Protein AF-A0A9E7WB69-F1 (afdb_monomer)

Secondary structure (DSSP, 8-state):
----------------PEEPPPEETT-STT-EESSEEEE----TTSPP-TTSTTTT--EEEESSGGG-TT-EEEEEE-TTGGG-S-EEEEEEEEEESSEEEEEETTEEEEEGGGS--SSGGGS-EEHHHHHSS--EE-TT--EEEEEE-SSSS---EEEEEEEEESS---

pLDDT: mean 79.74, std 14.28, range [37.78, 96.38]

Nearest PDB structures (foldseek):
  7pjj-assembly1_A  TM=5.624E-01  e=1.930E-02  Streptomyces scabiei 87.22
  6h82-assembly1_b  TM=5.139E-01  e=1.409E-01  Haloarcula hispanica icosahedral virus 2
  5t7p-assembly1_A  TM=3.360E-01  e=1.333E-01  Pisum sativum
  2df7-assembly1_Q  TM=3.405E-01  e=7.380E-01  Infectious bursal disease virus
  2df7-assembly1_J  TM=3.746E-01  e=1.355E+00  Infectious bursal disease virus

Foldseek 3Di:
DDDDDDPPPPPPPPLDKDKDDKQKFPNDDPKDWDQKDFDPDPPVLFADCPPHLLPPKTKMFGPPQAQDAFDKIKIKDCQLQVQQFKWKWPWKWKAWPDWKWKDKPNDTPDTCVVDDDPSSRHDTDTVCVVVVDIDIRHNNIIIMIMWTHHPRHTIIMIMIIMIITSPDGD

Radius of gyration: 19.86 Å; Cα contacts (8 Å, |Δi|>4): 394; chains: 1; bounding box: 50×28×78 Å

Structure (mmCIF, N/CA/C/O backbone):
data_AF-A0A9E7WB69-F1
#
_entry.id   AF-A0A9E7WB69-F1
#
loop_
_atom_site.group_PDB
_atom_site.id
_atom_site.type_symbol
_atom_site.label_atom_id
_atom_site.label_alt_id
_atom_site.label_comp_id
_atom_site.label_asym_id
_atom_site.label_entity_id
_atom_site.label_seq_id
_atom_site.pdbx_PDB_ins_code
_atom_site.Cartn_x
_atom_site.Cartn_y
_atom_site.Cartn_z
_atom_site.occupancy
_atom_site.B_iso_or_equiv
_atom_site.auth_seq_id
_atom_site.auth_comp_id
_atom_site.auth_asym_id
_atom_site.auth_atom_id
_atom_site.pdbx_PDB_model_num
ATOM 1 N N . MET A 1 1 ? -35.827 -6.426 58.938 1.00 37.78 1 MET A N 1
ATOM 2 C CA . MET A 1 1 ? -34.957 -5.753 57.951 1.00 37.78 1 MET A CA 1
ATOM 3 C C . MET A 1 1 ? -35.176 -6.424 56.603 1.00 37.78 1 MET A C 1
ATOM 5 O O . MET A 1 1 ? -34.901 -7.609 56.492 1.00 37.78 1 MET A O 1
ATOM 9 N N . ARG A 1 2 ? -35.784 -5.727 55.632 1.00 41.09 2 ARG A N 1
ATOM 10 C CA . ARG A 1 2 ? -35.957 -6.211 54.251 1.00 41.09 2 ARG A CA 1
ATOM 11 C C . ARG A 1 2 ? -34.780 -5.684 53.433 1.00 41.09 2 ARG A C 1
ATOM 13 O O . ARG A 1 2 ? -34.596 -4.474 53.375 1.00 41.09 2 ARG A O 1
ATOM 20 N N . VAL A 1 3 ? -33.987 -6.583 52.861 1.00 43.28 3 VAL A N 1
ATOM 21 C CA . VAL A 1 3 ? -32.877 -6.231 51.970 1.00 43.28 3 VAL A CA 1
ATOM 22 C C . VAL A 1 3 ? -33.474 -5.961 50.592 1.00 43.28 3 VAL A C 1
ATOM 24 O O . VAL A 1 3 ? -34.114 -6.835 50.009 1.00 43.28 3 VAL A O 1
ATOM 27 N N . LEU A 1 4 ? -33.344 -4.724 50.119 1.00 42.66 4 LEU A N 1
ATOM 28 C CA . LEU A 1 4 ? -33.755 -4.311 48.784 1.00 42.66 4 LEU A CA 1
ATOM 29 C C . LEU A 1 4 ? -32.619 -4.693 47.823 1.00 42.66 4 LEU A C 1
ATOM 31 O O . LEU A 1 4 ? -31.546 -4.096 47.872 1.00 42.66 4 LEU A O 1
ATOM 35 N N . ASN A 1 5 ? -32.833 -5.714 46.992 1.00 45.69 5 ASN A N 1
ATOM 36 C CA . ASN A 1 5 ? -31.907 -6.053 45.914 1.00 45.69 5 ASN A CA 1
ATOM 37 C C . ASN A 1 5 ? -31.973 -4.955 44.847 1.00 45.69 5 ASN A C 1
ATOM 39 O O . ASN A 1 5 ? -32.962 -4.846 44.122 1.00 45.69 5 ASN A O 1
ATOM 43 N N . LEU A 1 6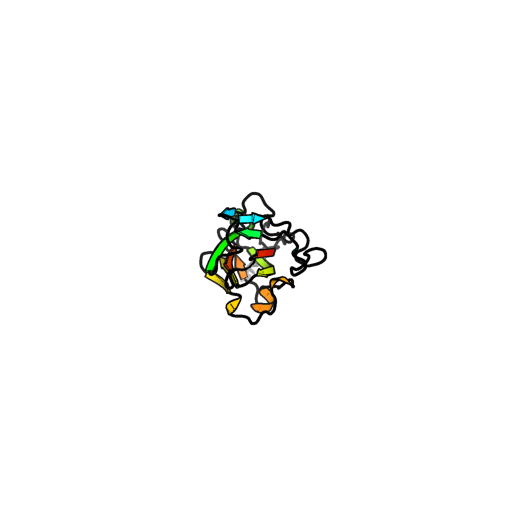 ? -30.918 -4.147 44.757 1.00 46.19 6 LEU A N 1
ATOM 44 C CA . LEU A 1 6 ? -30.669 -3.277 43.615 1.00 46.19 6 LEU A CA 1
ATOM 45 C C . LEU A 1 6 ? -30.235 -4.176 42.447 1.00 46.19 6 LEU A C 1
ATOM 47 O O . LEU A 1 6 ? -29.103 -4.655 42.416 1.00 46.19 6 LEU A O 1
ATOM 51 N N . MET A 1 7 ? -31.135 -4.448 41.502 1.00 50.66 7 MET A N 1
ATOM 52 C CA . MET A 1 7 ? -30.724 -4.986 40.207 1.00 50.66 7 MET A CA 1
ATOM 53 C C . MET A 1 7 ? -30.134 -3.838 39.390 1.00 50.66 7 MET A C 1
ATOM 55 O O . MET A 1 7 ? -30.862 -3.006 38.854 1.00 50.66 7 MET A O 1
ATOM 59 N N . LEU A 1 8 ? -28.804 -3.777 39.332 1.00 51.12 8 LEU A N 1
ATOM 60 C CA . LEU A 1 8 ? -28.093 -2.967 38.352 1.00 51.12 8 LEU A CA 1
ATOM 61 C C . LEU A 1 8 ? -28.279 -3.651 36.990 1.00 51.12 8 LEU A C 1
ATOM 63 O O . LEU A 1 8 ? -27.633 -4.653 36.689 1.00 51.12 8 LEU A O 1
ATOM 67 N N . GLY A 1 9 ? -29.220 -3.153 36.192 1.00 47.88 9 GLY A N 1
ATOM 68 C CA . GLY A 1 9 ? -29.346 -3.540 34.794 1.00 47.88 9 GLY A CA 1
ATOM 69 C C . GLY A 1 9 ? -28.160 -2.981 34.018 1.00 47.88 9 GLY A C 1
ATOM 70 O O . GLY A 1 9 ? -28.157 -1.806 33.663 1.00 47.88 9 GLY A O 1
ATOM 71 N N . ALA A 1 10 ? -27.147 -3.808 33.770 1.00 53.38 10 ALA A N 1
ATOM 72 C CA . ALA A 1 10 ? -26.150 -3.520 32.753 1.00 53.38 10 ALA A CA 1
ATOM 73 C C . ALA A 1 10 ? -26.839 -3.651 31.389 1.00 53.38 10 ALA A C 1
ATOM 75 O O . ALA A 1 10 ? -27.026 -4.753 30.876 1.00 53.38 10 ALA A O 1
ATOM 76 N N . ALA A 1 11 ? -27.280 -2.528 30.825 1.00 50.41 11 ALA A N 1
ATOM 77 C CA . ALA A 1 11 ? -27.653 -2.473 29.423 1.00 50.41 11 ALA A CA 1
ATOM 78 C C . ALA A 1 11 ? -26.371 -2.676 28.601 1.00 50.41 11 ALA A C 1
ATOM 80 O O . ALA A 1 11 ? -25.600 -1.738 28.408 1.00 50.41 11 ALA A O 1
ATOM 81 N N . LEU A 1 12 ? -26.110 -3.911 28.162 1.00 44.50 12 LEU A N 1
ATOM 82 C CA . LEU A 1 12 ? -25.166 -4.145 27.075 1.00 44.50 12 LEU A CA 1
ATOM 83 C C . L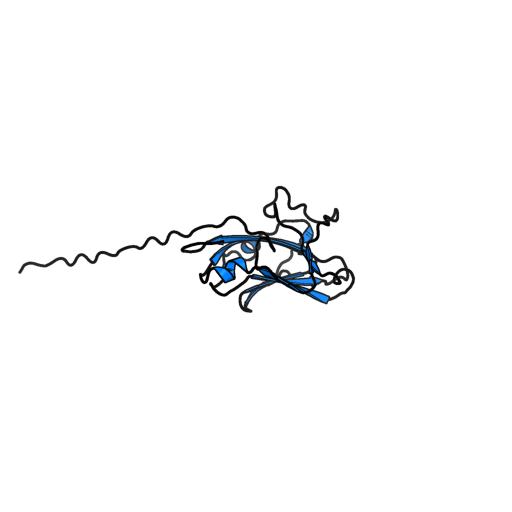EU A 1 12 ? -25.763 -3.493 25.823 1.00 44.50 12 LEU A C 1
ATOM 85 O O . LEU A 1 12 ? -26.669 -4.054 25.207 1.00 44.50 12 LEU A O 1
ATOM 89 N N . LEU A 1 13 ? -25.270 -2.311 25.445 1.00 48.91 13 LEU A N 1
ATOM 90 C CA . LEU A 1 13 ? -25.381 -1.876 24.059 1.00 48.91 13 LEU A CA 1
ATOM 91 C C . LEU A 1 13 ? -24.508 -2.824 23.236 1.00 48.91 13 LEU A C 1
ATOM 93 O O . LEU A 1 13 ? -23.284 -2.719 23.248 1.00 48.91 13 LEU A O 1
ATOM 97 N N . SER A 1 14 ? -25.133 -3.775 22.548 1.00 50.81 14 SER A N 1
ATOM 98 C CA . SER A 1 14 ? -24.475 -4.520 21.482 1.00 50.81 14 SER A CA 1
ATOM 99 C C . SER A 1 14 ? -24.198 -3.542 20.341 1.00 50.81 14 SER A C 1
ATOM 101 O O . SER A 1 14 ? -25.098 -3.230 19.562 1.00 50.81 14 SER A O 1
ATOM 103 N N . MET A 1 15 ? -22.980 -3.013 20.274 1.00 58.91 15 MET A N 1
ATOM 104 C CA . MET A 1 15 ? -22.525 -2.279 19.099 1.00 58.91 15 MET A CA 1
ATOM 105 C C . MET A 1 15 ? -22.325 -3.296 17.976 1.00 58.91 15 MET A C 1
ATOM 107 O O . MET A 1 15 ? -21.411 -4.115 18.026 1.00 58.91 15 MET A O 1
ATOM 111 N N . THR A 1 16 ? -23.246 -3.316 17.017 1.00 64.75 16 THR A N 1
ATOM 112 C CA . THR A 1 16 ? -23.127 -4.129 15.806 1.00 64.75 16 THR A CA 1
ATOM 113 C C . THR A 1 16 ? -22.298 -3.348 14.801 1.00 64.75 16 THR A C 1
ATOM 115 O O . THR A 1 16 ? -22.791 -2.363 14.261 1.00 64.75 16 THR A O 1
ATOM 118 N N . ALA A 1 17 ? -21.060 -3.771 14.560 1.00 68.88 17 ALA A N 1
ATOM 119 C CA . ALA A 1 17 ? -20.258 -3.194 13.491 1.00 68.88 17 ALA A CA 1
ATOM 120 C C . ALA A 1 17 ? -20.879 -3.525 12.120 1.00 68.88 17 ALA A C 1
ATOM 122 O O . ALA A 1 17 ? -21.281 -4.665 11.875 1.00 68.88 17 ALA A O 1
ATOM 123 N N . SER A 1 18 ? -20.971 -2.530 11.241 1.00 78.06 18 SER A N 1
ATOM 124 C CA . SER A 1 18 ? -21.303 -2.690 9.829 1.00 78.06 18 SER A CA 1
ATOM 125 C C . SER A 1 18 ? -20.026 -2.926 9.028 1.00 78.06 18 SER A C 1
ATOM 127 O O . SER A 1 18 ? -19.077 -2.153 9.157 1.00 78.06 18 SER A O 1
ATOM 129 N N . MET A 1 19 ? -20.027 -3.949 8.180 1.00 76.88 19 MET A N 1
ATOM 130 C CA . MET A 1 19 ? -18.996 -4.170 7.162 1.00 76.88 19 MET A CA 1
ATOM 131 C C . MET A 1 19 ? -19.446 -3.502 5.860 1.00 76.88 19 MET A C 1
ATOM 133 O O . MET A 1 19 ? -20.589 -3.720 5.449 1.00 76.88 19 MET A O 1
ATOM 137 N N . ALA A 1 20 ? -18.575 -2.727 5.218 1.00 75.12 20 ALA A N 1
ATOM 138 C CA . ALA A 1 20 ? -18.791 -2.308 3.833 1.00 75.12 20 ALA A CA 1
ATOM 139 C C . ALA A 1 20 ? -18.332 -3.387 2.847 1.00 75.12 20 ALA A C 1
ATOM 141 O O . ALA A 1 20 ? -17.638 -4.341 3.214 1.00 75.12 20 ALA A O 1
ATOM 142 N N . HIS A 1 21 ? -18.732 -3.225 1.585 1.00 77.19 21 HIS A N 1
ATOM 143 C CA . HIS A 1 21 ? -18.076 -3.931 0.491 1.00 77.19 21 HIS A CA 1
ATOM 144 C C . HIS A 1 21 ? -16.629 -3.449 0.348 1.00 77.19 21 HIS A C 1
ATOM 146 O O . HIS A 1 21 ? -16.247 -2.415 0.888 1.00 77.19 21 HIS A O 1
ATOM 152 N N . ALA A 1 22 ? -15.824 -4.230 -0.365 1.00 79.31 22 ALA A N 1
ATOM 153 C CA . ALA A 1 22 ? -14.468 -3.833 -0.692 1.00 79.31 22 ALA A CA 1
ATOM 154 C C . ALA A 1 22 ? -14.504 -2.545 -1.543 1.00 79.31 22 ALA A C 1
ATOM 156 O O . ALA A 1 22 ? -15.265 -2.467 -2.512 1.00 79.31 22 ALA A O 1
ATOM 157 N N . VAL A 1 23 ? -13.728 -1.548 -1.128 1.00 75.25 23 VAL A N 1
ATOM 158 C CA . VAL A 1 23 ? -13.609 -0.217 -1.721 1.00 75.25 23 VAL A CA 1
ATOM 159 C C . VAL A 1 23 ? -12.318 -0.195 -2.548 1.00 75.25 23 VAL A C 1
ATOM 161 O O . VAL A 1 23 ? -11.226 -0.207 -1.963 1.00 75.25 23 VAL A O 1
ATOM 164 N N . PRO A 1 24 ? -12.405 -0.234 -3.894 1.00 76.56 24 PRO A N 1
ATOM 165 C CA . PRO A 1 24 ? -11.235 -0.043 -4.735 1.00 76.56 24 PRO A CA 1
ATOM 166 C C . PRO A 1 24 ? -10.704 1.386 -4.610 1.00 76.56 24 PRO A C 1
ATOM 168 O O . PRO A 1 24 ? -11.454 2.299 -4.268 1.00 76.56 24 PRO A O 1
ATOM 171 N N . PHE A 1 25 ? -9.429 1.596 -4.929 1.00 76.94 25 PHE A N 1
ATOM 172 C CA . PHE A 1 25 ? -8.908 2.960 -5.018 1.00 76.94 25 PHE A CA 1
ATOM 173 C C . PHE A 1 25 ? -9.654 3.784 -6.062 1.00 76.94 25 PHE A C 1
ATOM 175 O O . PHE A 1 25 ? -10.000 3.268 -7.130 1.00 76.94 25 PHE A O 1
ATOM 182 N N . MET A 1 26 ? -9.862 5.066 -5.761 1.00 70.44 26 MET A N 1
ATOM 183 C CA . MET A 1 26 ? -10.577 6.014 -6.628 1.00 70.44 26 MET A CA 1
ATOM 184 C C . MET A 1 26 ? -12.020 5.585 -6.947 1.00 70.44 26 MET A C 1
ATOM 186 O O . MET A 1 26 ? -12.565 5.927 -8.003 1.00 70.44 26 MET A O 1
ATOM 190 N N . SER A 1 27 ? -12.636 4.784 -6.076 1.00 60.97 27 SER A N 1
ATOM 191 C CA . SER A 1 27 ? -13.966 4.218 -6.314 1.00 60.97 27 SER A CA 1
ATOM 192 C C . SER A 1 27 ? -15.117 5.161 -5.962 1.00 60.97 27 SER A C 1
ATOM 194 O O . SER A 1 27 ? -16.272 4.849 -6.283 1.00 60.97 27 SER A O 1
ATOM 196 N N . SER A 1 28 ? -14.828 6.331 -5.375 1.00 59.50 28 SER A N 1
ATOM 197 C CA . SER A 1 28 ? -15.835 7.273 -4.886 1.00 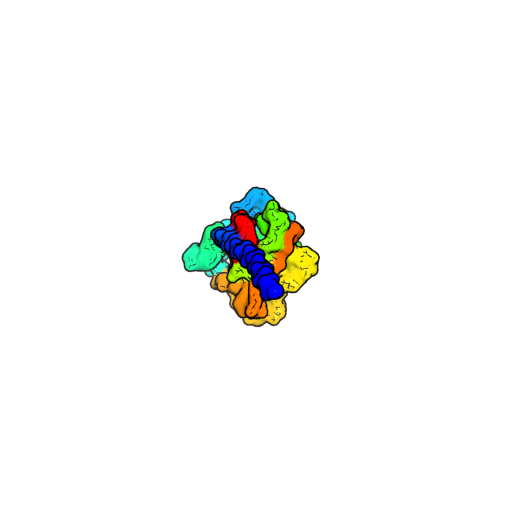59.50 28 SER A CA 1
ATOM 198 C C . SER A 1 28 ? -15.612 8.740 -5.308 1.00 59.50 28 SER A C 1
ATOM 200 O O . SER A 1 28 ? -14.656 9.119 -5.986 1.00 59.50 28 SER A O 1
ATOM 202 N N . LEU A 1 29 ? -16.582 9.595 -4.953 1.00 53.78 29 LEU A N 1
ATOM 203 C CA . LEU A 1 29 ? -16.517 11.050 -5.129 1.00 53.78 29 LEU A CA 1
ATOM 204 C C . LEU A 1 29 ? -15.754 11.666 -3.947 1.00 53.78 29 LEU A C 1
ATOM 206 O O . LEU A 1 29 ? -16.379 12.150 -3.005 1.00 53.78 29 LEU A O 1
ATOM 210 N N . GLY A 1 30 ? -14.427 11.673 -4.002 1.00 62.22 30 GLY A N 1
ATOM 211 C CA . GLY A 1 30 ? -13.608 12.306 -2.963 1.00 62.22 30 GLY A CA 1
ATOM 212 C C . GLY A 1 30 ? -12.144 11.896 -2.979 1.00 62.22 30 GLY A C 1
ATOM 213 O O . GLY A 1 30 ? -11.315 12.637 -2.467 1.00 62.22 30 GLY A O 1
ATOM 214 N N . ASP A 1 31 ? -11.813 10.766 -3.599 1.00 72.94 31 ASP A N 1
ATOM 215 C CA . ASP A 1 31 ? -10.424 10.333 -3.710 1.00 72.94 31 ASP A CA 1
ATOM 216 C C . ASP A 1 31 ? -9.635 11.318 -4.577 1.00 72.94 31 ASP A C 1
ATOM 218 O O . ASP A 1 31 ? -10.075 11.736 -5.656 1.00 72.94 31 ASP A O 1
ATOM 222 N N . GLU A 1 32 ? -8.465 11.724 -4.089 1.00 76.06 32 GLU A N 1
ATOM 223 C CA . GLU A 1 32 ? -7.611 12.655 -4.810 1.00 76.06 32 GLU A CA 1
ATOM 224 C C . GLU A 1 32 ? -6.235 12.050 -5.053 1.00 76.06 32 GLU A C 1
ATOM 226 O O . GLU A 1 32 ? -5.668 11.274 -4.277 1.00 76.06 32 GLU A O 1
ATOM 231 N N . CYS A 1 33 ? -5.673 12.489 -6.166 1.00 76.75 33 CYS A N 1
ATOM 232 C CA . CYS A 1 33 ? -4.328 12.174 -6.552 1.00 76.75 33 CYS A CA 1
ATOM 233 C C . CYS A 1 33 ? -3.778 13.339 -7.373 1.00 76.75 33 CYS A C 1
ATOM 235 O O . CYS A 1 33 ? -4.434 13.855 -8.282 1.00 76.75 33 CYS A O 1
ATOM 237 N N . VAL A 1 34 ? -2.585 13.808 -7.017 1.00 71.69 34 VAL A N 1
ATOM 238 C CA . VAL A 1 34 ? -1.973 14.980 -7.652 1.00 71.69 34 VAL A CA 1
ATOM 239 C C . VAL A 1 34 ? -0.962 14.504 -8.675 1.00 71.69 34 VAL A C 1
ATOM 241 O O . VAL A 1 34 ? 0.027 13.878 -8.312 1.00 71.69 34 VAL A O 1
ATOM 244 N N . GLY A 1 35 ? -1.201 14.848 -9.941 1.00 70.25 35 GLY A N 1
ATOM 245 C CA . GLY A 1 35 ? -0.296 14.495 -11.032 1.00 70.25 35 GLY A CA 1
ATOM 246 C C . GLY A 1 35 ? -0.402 13.041 -11.485 1.00 70.25 35 GLY A C 1
ATOM 247 O O . GLY A 1 35 ? 0.522 12.558 -12.109 1.00 70.25 35 GLY A O 1
ATOM 248 N N . CYS A 1 36 ? -1.508 12.345 -11.226 1.00 78.44 36 CYS A N 1
ATOM 249 C CA . CYS A 1 36 ? -1.661 10.960 -11.664 1.00 78.44 36 CYS A CA 1
ATOM 250 C C . CYS A 1 36 ? -2.883 10.738 -12.558 1.00 78.44 36 CYS A C 1
ATOM 252 O O . CYS A 1 36 ? -3.793 11.569 -12.628 1.00 78.44 36 CYS A O 1
ATOM 254 N N . GLU A 1 37 ? -2.893 9.587 -13.220 1.00 80.19 37 GLU A N 1
ATOM 255 C CA . GLU A 1 37 ? -3.975 9.083 -14.052 1.00 80.19 37 GLU A CA 1
ATOM 256 C C . GLU A 1 37 ? -4.340 7.645 -13.683 1.00 80.19 37 GLU A C 1
ATOM 258 O O . GLU A 1 37 ? -3.522 6.866 -13.183 1.00 80.19 37 GLU A O 1
ATOM 263 N N . LEU A 1 38 ? -5.596 7.293 -13.966 1.00 78.25 38 LEU A N 1
ATOM 264 C CA . LEU A 1 38 ? -6.008 5.898 -14.017 1.00 78.25 38 LEU A CA 1
ATOM 265 C C . LEU A 1 38 ? -5.412 5.264 -15.270 1.00 78.25 38 LEU A C 1
ATOM 267 O O . LEU A 1 38 ? -5.485 5.824 -16.365 1.00 78.25 38 LEU A O 1
ATOM 271 N N . SER A 1 39 ? -4.848 4.083 -15.092 1.00 73.19 39 SER A N 1
ATOM 272 C CA . SER A 1 39 ? -4.226 3.307 -16.142 1.00 73.19 39 SER A CA 1
ATOM 273 C C . SER A 1 39 ? -5.082 2.096 -16.460 1.00 73.19 39 SER A C 1
ATOM 275 O O . SER A 1 39 ? -5.247 1.191 -15.642 1.00 73.19 39 SER A O 1
ATOM 277 N N . ASP A 1 40 ? -5.564 2.050 -17.699 1.00 60.94 40 ASP A N 1
ATOM 278 C CA . ASP A 1 40 ? -6.112 0.830 -18.293 1.00 60.94 40 ASP A CA 1
ATOM 279 C C . ASP A 1 40 ? -4.983 -0.124 -18.745 1.00 60.94 40 ASP A C 1
ATOM 281 O O . ASP A 1 40 ? -5.250 -1.162 -19.357 1.00 60.94 40 ASP A O 1
ATOM 285 N N . GLN A 1 41 ? -3.706 0.230 -18.519 1.00 58.72 41 GLN A N 1
ATOM 286 C CA . GLN A 1 41 ? -2.578 -0.561 -18.998 1.00 58.72 41 GLN A CA 1
ATOM 287 C C . GLN A 1 41 ? -2.330 -1.775 -18.108 1.00 58.72 41 GLN A C 1
ATOM 289 O O . GLN A 1 41 ? -1.584 -1.749 -17.135 1.00 58.72 41 GLN A O 1
ATOM 294 N N . THR A 1 42 ? -2.883 -2.898 -18.542 1.00 54.25 42 THR A N 1
ATOM 295 C CA . THR A 1 42 ? -2.340 -4.220 -18.258 1.00 54.25 42 THR A CA 1
ATOM 296 C C . THR A 1 42 ? -1.112 -4.415 -19.146 1.00 54.25 42 THR A C 1
ATOM 298 O O . THR A 1 42 ? -1.200 -4.988 -20.235 1.00 54.25 42 THR A O 1
ATOM 301 N N . VAL A 1 43 ? 0.052 -3.897 -18.750 1.00 58.88 43 VAL A N 1
ATOM 302 C CA . VAL A 1 43 ? 1.296 -4.445 -19.314 1.00 58.88 43 VAL A CA 1
ATOM 303 C C . VAL A 1 43 ? 1.245 -5.949 -19.013 1.00 58.88 43 VAL A C 1
ATOM 305 O O . VAL A 1 43 ? 0.893 -6.301 -17.892 1.00 58.88 43 VAL A O 1
ATOM 308 N N . ASP A 1 44 ? 1.548 -6.846 -19.961 1.00 64.94 44 ASP A N 1
ATOM 309 C CA . ASP A 1 44 ? 1.426 -8.317 -19.777 1.00 64.94 44 ASP A CA 1
ATOM 310 C C . ASP A 1 44 ? 2.213 -8.866 -18.557 1.00 64.94 44 ASP A C 1
ATOM 312 O O . ASP A 1 44 ? 2.140 -10.046 -18.215 1.00 64.94 44 ASP A O 1
ATOM 316 N N . THR A 1 45 ? 3.018 -8.015 -17.922 1.00 75.44 45 THR A N 1
ATOM 317 C CA . THR A 1 45 ? 3.775 -8.265 -16.702 1.00 75.44 45 THR A CA 1
ATOM 318 C C . THR A 1 45 ? 3.021 -7.949 -15.413 1.00 75.44 45 THR A C 1
ATOM 320 O O . THR A 1 45 ? 3.477 -8.403 -14.373 1.00 75.44 45 THR A O 1
ATOM 323 N N . TYR A 1 46 ? 1.934 -7.176 -15.433 1.00 86.69 46 TYR A N 1
ATOM 324 C CA . TYR A 1 46 ? 1.170 -6.778 -14.244 1.00 86.69 46 TYR A CA 1
ATOM 325 C C . TYR A 1 46 ? 0.027 -7.752 -13.957 1.00 86.69 46 TYR A C 1
ATOM 327 O O . TYR A 1 46 ? -0.465 -8.444 -14.849 1.00 86.69 46 TYR A O 1
ATOM 335 N N . ILE A 1 47 ? -0.397 -7.816 -12.693 1.00 88.75 47 ILE A N 1
ATOM 336 C CA . ILE A 1 47 ? -1.563 -8.602 -12.294 1.00 88.75 47 ILE A CA 1
ATOM 337 C C . ILE A 1 47 ? -2.816 -8.113 -13.027 1.00 88.75 47 ILE A C 1
ATOM 339 O O . ILE A 1 47 ? -3.119 -6.918 -13.040 1.00 88.75 47 ILE A O 1
ATOM 343 N N . ASP A 1 48 ? -3.561 -9.061 -13.596 1.00 88.75 48 ASP A N 1
ATOM 344 C CA . ASP A 1 48 ? -4.948 -8.848 -13.998 1.00 88.75 48 ASP A CA 1
ATOM 345 C C . ASP A 1 48 ? -5.820 -8.851 -12.729 1.00 88.75 48 ASP A C 1
ATOM 347 O O . ASP A 1 48 ? -5.856 -9.871 -12.029 1.00 88.75 48 ASP A O 1
ATOM 351 N N . PRO A 1 49 ? -6.496 -7.740 -12.385 1.00 88.25 49 PRO A N 1
ATOM 352 C CA . PRO A 1 49 ? -7.335 -7.690 -11.194 1.00 88.25 49 PRO A CA 1
ATOM 353 C C . PRO A 1 49 ? -8.535 -8.645 -11.274 1.00 88.25 49 PRO A C 1
ATOM 355 O O . PRO A 1 49 ? -9.036 -9.067 -10.227 1.00 88.25 49 PRO A O 1
ATOM 358 N N . ALA A 1 50 ? -8.987 -9.021 -12.475 1.00 88.56 50 ALA A N 1
ATOM 359 C CA . ALA A 1 50 ? -10.186 -9.827 -12.660 1.00 88.56 50 ALA A CA 1
ATOM 360 C C . ALA A 1 50 ? -10.081 -11.195 -11.965 1.00 88.56 50 ALA A C 1
ATOM 362 O O . ALA A 1 50 ? -9.141 -11.967 -12.162 1.00 88.56 50 ALA A O 1
ATOM 363 N N . GLY A 1 51 ? -11.083 -11.529 -11.146 1.00 87.81 51 GLY A N 1
ATOM 364 C CA . GLY A 1 51 ? -11.108 -12.790 -10.394 1.00 87.81 51 GLY A CA 1
ATOM 365 C C . GLY A 1 51 ? -10.127 -12.861 -9.215 1.00 87.81 51 GLY A C 1
ATOM 366 O O . GLY A 1 51 ? -9.948 -13.936 -8.638 1.00 87.81 51 GLY A O 1
ATOM 367 N N . THR A 1 52 ? -9.516 -11.738 -8.834 1.00 91.56 52 THR A N 1
ATOM 368 C CA . THR A 1 52 ? -8.659 -11.600 -7.647 1.00 91.56 52 THR A CA 1
ATOM 369 C C . THR A 1 52 ? -9.357 -10.739 -6.580 1.00 91.56 52 THR A C 1
ATOM 371 O O . THR A 1 52 ? -10.406 -10.157 -6.849 1.00 91.56 52 THR A O 1
ATOM 374 N N . PRO A 1 53 ? -8.803 -10.592 -5.362 1.00 92.06 53 PRO A N 1
ATOM 375 C CA . PRO A 1 53 ? -9.309 -9.616 -4.389 1.00 92.06 53 PRO A CA 1
ATOM 376 C C . PRO A 1 53 ? -9.241 -8.144 -4.844 1.00 92.06 53 PRO A C 1
ATOM 378 O O . PRO A 1 53 ? -9.810 -7.277 -4.186 1.00 92.06 53 PRO A O 1
ATOM 381 N N . LEU A 1 54 ? -8.552 -7.857 -5.953 1.00 90.81 54 LEU A N 1
ATOM 382 C CA . LEU A 1 54 ? -8.476 -6.537 -6.582 1.00 90.81 54 LEU A CA 1
ATOM 383 C C . LEU A 1 54 ? -9.533 -6.349 -7.688 1.00 90.81 54 LEU A C 1
ATOM 385 O O . LEU A 1 54 ? -9.493 -5.341 -8.384 1.00 90.81 54 LEU A O 1
ATOM 389 N N . ASP A 1 55 ? -10.457 -7.298 -7.880 1.00 88.19 55 ASP A N 1
ATOM 390 C CA . ASP A 1 55 ? -11.467 -7.228 -8.943 1.00 88.19 55 ASP A CA 1
ATOM 391 C C . ASP A 1 55 ? -12.291 -5.930 -8.860 1.00 88.19 55 ASP A C 1
ATOM 393 O O . ASP A 1 55 ? -12.751 -5.527 -7.788 1.00 88.19 55 ASP A O 1
ATOM 397 N N . GLY A 1 56 ? -12.447 -5.262 -10.003 1.00 82.38 56 GLY A N 1
ATOM 398 C CA . 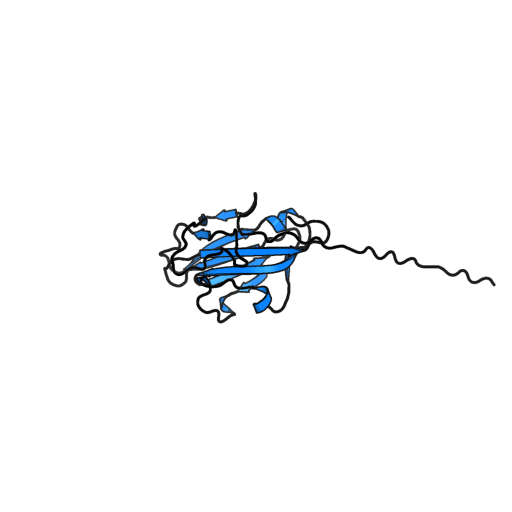GLY A 1 56 ? -13.069 -3.941 -10.114 1.00 82.38 56 GLY A CA 1
ATOM 399 C C . GLY A 1 56 ? -12.171 -2.742 -9.776 1.00 82.38 56 GLY A C 1
ATOM 400 O O . GLY A 1 56 ? -12.611 -1.614 -9.990 1.00 82.38 56 GLY A O 1
ATOM 401 N N . ALA A 1 57 ? -10.940 -2.945 -9.293 1.00 85.81 57 ALA A N 1
ATOM 402 C CA . ALA A 1 57 ? -9.964 -1.871 -9.103 1.00 85.81 57 ALA A CA 1
ATOM 403 C C . ALA A 1 57 ? -9.184 -1.575 -10.401 1.00 85.81 57 ALA A C 1
ATOM 405 O O . ALA A 1 57 ? -9.049 -2.438 -11.271 1.00 85.81 57 ALA A O 1
ATOM 406 N N . ALA A 1 58 ? -8.648 -0.358 -10.515 1.00 85.00 58 ALA A N 1
ATOM 407 C CA . ALA A 1 58 ? -7.812 0.078 -11.634 1.00 85.00 58 ALA A CA 1
ATOM 408 C C . ALA A 1 58 ? -6.401 0.439 -11.153 1.00 85.00 58 ALA A C 1
ATOM 410 O O . ALA A 1 58 ? -6.216 0.883 -10.019 1.00 85.00 58 ALA A O 1
ATOM 411 N N . TRP A 1 59 ? -5.405 0.242 -12.017 1.00 86.56 59 TRP A N 1
ATOM 412 C CA . TRP A 1 59 ? -4.050 0.714 -11.749 1.00 86.56 59 TRP A CA 1
ATOM 413 C C . TRP A 1 59 ? -4.013 2.240 -11.788 1.00 86.56 59 TRP A C 1
ATOM 415 O O . TRP A 1 59 ? -4.680 2.870 -12.604 1.00 86.56 59 TRP A O 1
ATOM 425 N N . ILE A 1 60 ? -3.215 2.833 -10.907 1.00 85.56 60 ILE A N 1
ATOM 426 C CA . ILE A 1 60 ? -3.035 4.278 -10.792 1.00 85.56 60 ILE A CA 1
ATOM 427 C C . ILE A 1 60 ? -1.547 4.587 -10.885 1.00 85.56 60 ILE A C 1
ATOM 429 O O . ILE A 1 60 ? -0.735 3.981 -10.179 1.00 85.56 60 ILE A O 1
ATOM 433 N N . GLN A 1 61 ? -1.196 5.549 -11.734 1.00 81.44 61 GLN A N 1
ATOM 434 C CA . GLN A 1 61 ? 0.185 5.908 -12.054 1.00 81.44 61 GLN A CA 1
ATOM 435 C C . GLN A 1 61 ? 0.351 7.422 -12.183 1.00 81.44 61 GLN A C 1
ATOM 437 O O . GLN A 1 61 ? -0.565 8.111 -12.623 1.00 81.44 61 GLN A O 1
ATOM 442 N N . ASP A 1 62 ? 1.526 7.944 -11.848 1.00 78.38 62 ASP A N 1
ATOM 443 C CA . ASP A 1 62 ? 1.900 9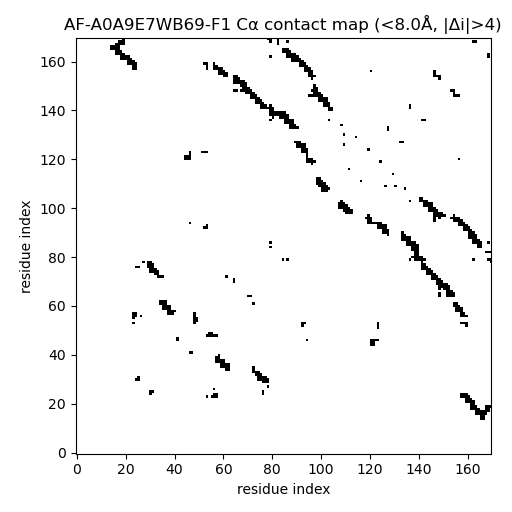.335 -12.142 1.00 78.38 62 ASP A CA 1
ATOM 444 C C . ASP A 1 62 ? 2.196 9.531 -13.644 1.00 78.38 62 ASP A C 1
ATOM 446 O O . ASP A 1 62 ? 2.749 8.644 -14.299 1.00 78.38 62 ASP A O 1
ATOM 450 N N . PHE A 1 63 ? 1.799 10.684 -14.196 1.00 71.19 63 PHE A N 1
ATOM 451 C CA . PHE A 1 63 ? 1.932 11.015 -15.622 1.00 71.19 63 PHE A CA 1
ATOM 452 C C . PHE A 1 63 ? 3.390 10.994 -16.110 1.00 71.19 63 PHE A C 1
ATOM 454 O O . PHE A 1 63 ? 3.644 10.643 -17.263 1.00 71.19 63 PHE A O 1
ATOM 461 N N . ASP A 1 64 ? 4.344 11.367 -15.253 1.00 67.31 64 ASP A N 1
ATOM 462 C CA . ASP A 1 64 ? 5.753 11.555 -15.633 1.00 67.31 64 ASP A CA 1
ATOM 463 C C . ASP A 1 64 ? 6.715 10.573 -14.939 1.00 67.31 64 ASP A C 1
ATOM 465 O O . ASP A 1 64 ? 7.917 10.566 -15.226 1.00 67.31 64 ASP A O 1
ATOM 469 N N . SER A 1 65 ? 6.216 9.712 -14.048 1.00 65.75 65 SER A N 1
ATOM 470 C CA . SER A 1 65 ? 7.070 8.858 -13.217 1.00 65.75 65 SER A CA 1
ATOM 471 C C . SER A 1 65 ? 7.751 7.732 -13.987 1.00 65.75 65 SER A C 1
ATOM 473 O O . SER A 1 65 ? 8.789 7.265 -13.546 1.00 65.75 65 SER A O 1
ATOM 475 N N . TRP A 1 66 ? 7.250 7.334 -15.158 1.00 69.44 66 TRP A N 1
ATOM 476 C CA . TRP A 1 66 ? 7.696 6.159 -15.926 1.00 69.44 66 TRP A CA 1
ATOM 477 C C . TRP A 1 66 ? 9.174 6.145 -16.342 1.00 69.44 66 TRP A C 1
ATOM 479 O O . TRP A 1 66 ? 9.699 5.109 -16.748 1.00 69.44 66 TRP A O 1
ATOM 489 N N . TRP A 1 67 ? 9.838 7.300 -16.301 1.00 68.25 67 TRP A N 1
ATOM 490 C CA . TRP A 1 67 ? 11.193 7.473 -16.825 1.00 68.2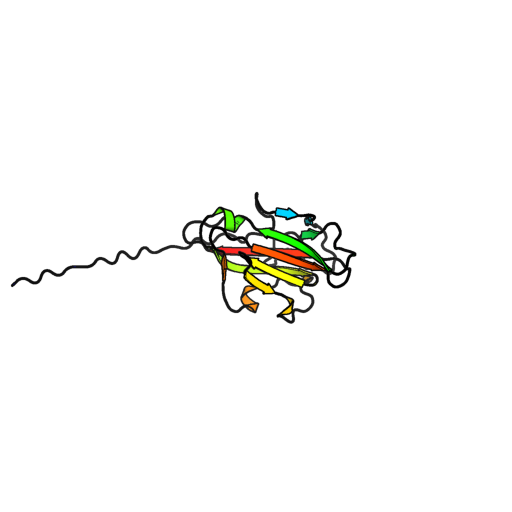5 67 TRP A CA 1
ATOM 491 C C . TRP A 1 67 ? 12.067 8.342 -15.928 1.00 68.25 67 TRP A C 1
ATOM 493 O O . TRP A 1 67 ? 13.037 8.925 -16.423 1.00 68.25 67 TRP A O 1
ATOM 503 N N . VAL A 1 68 ? 11.709 8.456 -14.646 1.00 69.00 68 VAL A N 1
ATOM 504 C CA . VAL A 1 68 ? 12.441 9.262 -13.669 1.00 69.00 68 VAL A CA 1
ATOM 505 C C . VAL A 1 68 ? 12.650 8.464 -12.385 1.00 69.00 68 VAL A C 1
ATOM 507 O O . VAL A 1 68 ? 11.708 8.167 -11.657 1.00 69.00 68 VAL A O 1
ATOM 510 N N . ASP A 1 69 ? 13.912 8.159 -12.097 1.00 78.12 69 ASP A N 1
ATOM 511 C CA . ASP A 1 69 ? 14.335 7.571 -10.827 1.00 78.12 69 ASP A CA 1
ATOM 512 C C . ASP A 1 69 ? 14.048 8.512 -9.638 1.00 78.12 69 ASP A C 1
ATOM 514 O O . ASP A 1 69 ? 14.284 9.723 -9.707 1.00 78.12 69 ASP A O 1
ATOM 518 N N . ASN A 1 70 ? 13.578 7.939 -8.530 1.00 78.69 70 ASN A N 1
ATOM 519 C CA . ASN A 1 70 ? 13.124 8.596 -7.302 1.00 78.69 70 ASN A CA 1
ATOM 520 C C . ASN A 1 70 ? 11.941 9.563 -7.481 1.00 78.69 70 ASN A C 1
ATOM 522 O O . ASN A 1 70 ? 11.748 10.465 -6.657 1.00 78.69 70 ASN A O 1
ATOM 526 N N . ALA A 1 71 ? 11.146 9.404 -8.541 1.00 80.25 71 ALA A N 1
ATOM 527 C CA . ALA A 1 71 ? 9.863 10.089 -8.649 1.00 80.25 71 ALA A CA 1
ATOM 528 C C . ALA A 1 71 ? 8.876 9.506 -7.626 1.00 80.25 71 ALA A C 1
ATOM 530 O O . ALA A 1 71 ? 8.672 8.294 -7.576 1.00 80.25 71 ALA A O 1
ATOM 531 N N . GLU A 1 72 ? 8.268 10.371 -6.814 1.00 82.75 72 GLU A N 1
ATOM 532 C CA . GLU A 1 72 ? 7.284 9.993 -5.799 1.00 82.75 72 GLU A CA 1
ATOM 533 C C . GLU A 1 72 ? 5.931 10.612 -6.139 1.00 82.75 72 GLU A C 1
ATOM 535 O O . GLU A 1 72 ? 5.833 11.821 -6.369 1.00 82.75 72 GLU A O 1
ATOM 540 N N . TYR A 1 73 ? 4.880 9.801 -6.071 1.00 84.06 73 TYR A N 1
ATOM 541 C CA . TYR A 1 73 ? 3.506 10.275 -6.156 1.00 84.06 73 TYR A CA 1
ATOM 542 C C . TYR A 1 73 ? 2.648 9.702 -5.033 1.00 84.06 73 TYR A C 1
ATOM 544 O O . TYR A 1 73 ? 3.030 8.774 -4.312 1.00 84.06 73 TYR A O 1
ATOM 552 N N . ARG A 1 74 ? 1.493 10.340 -4.823 1.00 85.69 74 ARG A N 1
ATOM 553 C CA . ARG A 1 74 ? 0.636 10.077 -3.668 1.00 85.69 74 ARG A CA 1
ATOM 554 C C . ARG A 1 74 ? -0.819 10.002 -4.080 1.00 85.69 74 ARG A C 1
ATOM 556 O O . ARG A 1 74 ? -1.324 10.921 -4.721 1.00 85.69 74 ARG A O 1
ATOM 563 N N . ILE A 1 75 ? -1.470 8.947 -3.616 1.00 87.06 75 ILE A N 1
ATOM 564 C CA . ILE A 1 75 ? -2.912 8.728 -3.717 1.00 87.06 75 ILE A CA 1
ATOM 565 C C . ILE A 1 75 ? -3.463 8.694 -2.300 1.00 87.06 75 ILE A C 1
ATOM 567 O O . ILE A 1 75 ? -2.789 8.209 -1.382 1.00 87.06 75 ILE A O 1
ATOM 571 N N . TRP A 1 76 ? -4.667 9.206 -2.089 1.00 85.81 76 TRP A N 1
ATOM 572 C CA . TRP A 1 76 ? -5.341 9.008 -0.818 1.00 85.81 76 TRP A CA 1
ATOM 573 C C . TRP A 1 76 ? -6.834 8.759 -0.970 1.00 85.81 76 TRP A C 1
ATOM 575 O O . TRP A 1 76 ? -7.505 9.397 -1.773 1.00 85.81 76 TRP A O 1
ATOM 585 N N . GLU A 1 77 ? -7.315 7.853 -0.123 1.00 81.12 77 GLU A N 1
ATOM 586 C CA . GLU A 1 77 ? -8.691 7.359 -0.100 1.00 81.12 77 GLU A CA 1
ATOM 587 C C . GLU A 1 77 ? -9.497 8.127 0.945 1.00 81.12 77 GLU A C 1
ATOM 589 O O . GLU A 1 77 ? -9.202 8.052 2.147 1.00 81.12 77 GLU A O 1
ATOM 594 N N . GLU A 1 78 ? -10.497 8.888 0.503 1.00 77.50 78 GLU A N 1
ATOM 595 C CA . GLU A 1 78 ? -11.266 9.781 1.377 1.00 77.50 78 GLU A CA 1
ATOM 596 C C . GLU A 1 78 ? -12.537 9.149 1.943 1.00 77.50 78 GLU A C 1
ATOM 598 O O . GLU A 1 78 ? -13.086 9.677 2.913 1.00 77.50 78 GLU A O 1
ATOM 603 N N . ASP A 1 79 ? -12.954 7.985 1.443 1.00 75.06 79 ASP A N 1
ATOM 604 C CA . ASP A 1 79 ? -14.139 7.265 1.925 1.00 75.06 79 ASP A CA 1
ATOM 605 C C . ASP A 1 79 ? -14.147 7.100 3.455 1.00 75.06 79 ASP A C 1
ATOM 607 O O . ASP A 1 79 ? -15.139 7.371 4.136 1.00 75.06 79 ASP A O 1
ATOM 611 N N . LEU A 1 80 ? -12.998 6.756 4.040 1.00 75.19 80 LEU A N 1
ATOM 612 C CA . LEU A 1 80 ? -12.865 6.591 5.491 1.00 75.19 80 LEU A CA 1
ATOM 613 C C . LEU A 1 80 ? -12.972 7.919 6.256 1.00 75.19 80 LEU A C 1
ATOM 615 O O . LEU A 1 80 ? -13.557 7.960 7.341 1.00 75.19 80 LEU A O 1
ATOM 619 N N . ASN A 1 81 ? -12.468 9.003 5.666 1.00 74.25 81 ASN A N 1
ATOM 620 C CA . ASN A 1 81 ? -12.466 10.348 6.242 1.00 74.25 81 ASN A CA 1
ATOM 621 C C . ASN A 1 81 ? -13.881 10.952 6.301 1.00 74.25 81 ASN A C 1
ATOM 623 O O . ASN A 1 81 ? -14.210 11.717 7.206 1.00 74.25 81 ASN A O 1
ATOM 627 N N . MET A 1 82 ? -14.758 10.594 5.358 1.00 63.12 82 MET A N 1
ATOM 628 C CA . MET A 1 82 ? -16.109 11.161 5.276 1.00 63.12 82 MET A CA 1
ATOM 629 C C . MET A 1 82 ? -17.052 10.682 6.390 1.00 63.12 82 MET A C 1
ATOM 631 O O . MET A 1 82 ? -18.076 11.319 6.652 1.00 63.12 82 MET A O 1
ATOM 635 N N . THR A 1 83 ? -16.731 9.574 7.063 1.00 69.06 83 THR A N 1
ATOM 636 C CA . THR A 1 83 ? -17.625 8.953 8.054 1.00 69.06 83 THR A CA 1
ATOM 637 C C . THR A 1 83 ? -17.563 9.595 9.442 1.00 69.06 83 THR A C 1
ATOM 639 O O . THR A 1 83 ? -18.459 9.365 10.263 1.00 69.06 83 THR A O 1
ATOM 642 N N . GLY A 1 84 ? -16.515 10.370 9.752 1.00 76.00 84 GLY A N 1
ATOM 643 C CA . GLY A 1 84 ? -16.306 10.928 11.093 1.00 76.00 84 GLY A CA 1
ATOM 644 C C . GLY A 1 84 ? -16.101 9.867 12.183 1.00 76.00 84 GLY A C 1
ATOM 645 O O . GLY A 1 84 ? -16.117 10.205 13.368 1.00 76.00 84 GLY A O 1
ATOM 646 N N . THR A 1 85 ? -15.965 8.588 11.813 1.00 83.56 85 THR A N 1
ATOM 647 C CA . THR A 1 85 ? -15.995 7.441 12.726 1.00 83.56 85 THR A CA 1
ATOM 648 C C . THR A 1 85 ? -14.806 6.524 12.478 1.00 83.56 85 THR A C 1
ATOM 650 O O . THR A 1 85 ? -14.459 6.257 11.335 1.00 83.56 85 THR A O 1
ATOM 653 N N . ASP A 1 86 ? -14.205 6.004 13.548 1.00 88.06 86 ASP A N 1
ATOM 654 C CA . ASP A 1 86 ? -13.111 5.042 13.430 1.00 88.06 86 ASP A CA 1
ATOM 655 C C . ASP A 1 86 ? -13.535 3.810 12.615 1.00 88.06 86 ASP A C 1
ATOM 657 O O . ASP A 1 86 ? -14.570 3.185 12.880 1.00 88.06 86 ASP A O 1
ATOM 661 N N . ALA A 1 87 ? -12.692 3.446 11.654 1.00 87.69 87 ALA A N 1
ATOM 662 C CA . ALA A 1 87 ? -12.854 2.285 10.800 1.00 87.69 87 ALA A CA 1
ATOM 663 C C . ALA A 1 87 ? -1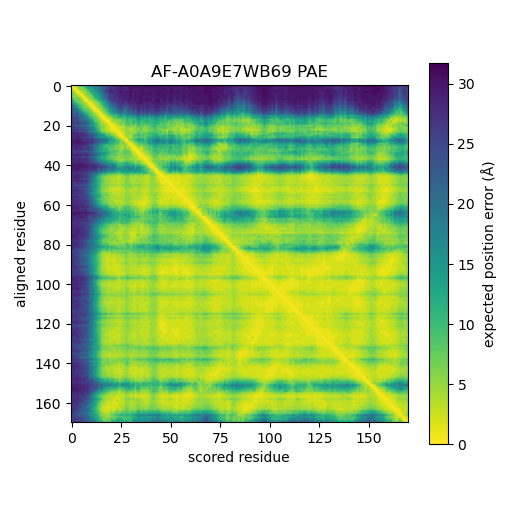1.746 1.271 11.087 1.00 87.69 87 ALA A C 1
ATOM 665 O O . ALA A 1 87 ? -10.555 1.584 11.041 1.00 87.69 87 ALA A O 1
ATOM 666 N N . ILE A 1 88 ? -12.139 0.032 11.367 1.00 90.19 88 ILE A N 1
ATOM 667 C CA . ILE A 1 88 ? -11.216 -1.098 11.449 1.00 90.19 88 ILE A CA 1
ATOM 668 C C . ILE A 1 88 ? -11.038 -1.632 10.036 1.00 90.19 88 ILE A C 1
ATOM 670 O O . ILE A 1 88 ? -12.013 -2.040 9.402 1.00 90.19 88 ILE A O 1
ATOM 674 N N . ILE A 1 89 ? -9.802 -1.660 9.550 1.00 91.00 89 ILE A N 1
ATOM 675 C CA . ILE A 1 89 ? -9.502 -2.284 8.265 1.00 91.00 89 ILE A CA 1
ATOM 676 C C . ILE A 1 89 ? -9.390 -3.786 8.488 1.00 91.00 89 ILE A C 1
ATOM 678 O O . ILE A 1 89 ? -8.602 -4.248 9.312 1.00 91.00 89 ILE A O 1
ATOM 682 N N . THR A 1 90 ? -10.235 -4.538 7.786 1.00 89.62 90 THR A N 1
ATOM 683 C CA . THR A 1 90 ? -10.345 -6.001 7.922 1.00 89.62 90 THR A CA 1
ATOM 684 C C . THR A 1 90 ? -9.648 -6.754 6.794 1.00 89.62 90 THR A C 1
ATOM 686 O O . THR A 1 90 ? -9.274 -7.911 6.970 1.00 89.62 90 THR A O 1
ATOM 689 N N . SER A 1 91 ? -9.405 -6.079 5.672 1.00 91.50 91 SER A N 1
ATOM 690 C CA . SER A 1 91 ? -8.495 -6.504 4.611 1.00 91.50 91 SER A CA 1
ATOM 691 C C . SER A 1 91 ? -7.976 -5.284 3.861 1.00 91.50 91 SER A C 1
ATOM 693 O O . SER A 1 91 ? -8.697 -4.293 3.718 1.00 91.50 91 SER A O 1
ATOM 695 N N . LEU A 1 92 ? -6.749 -5.372 3.355 1.00 94.06 92 LEU A N 1
ATOM 696 C CA . LEU A 1 92 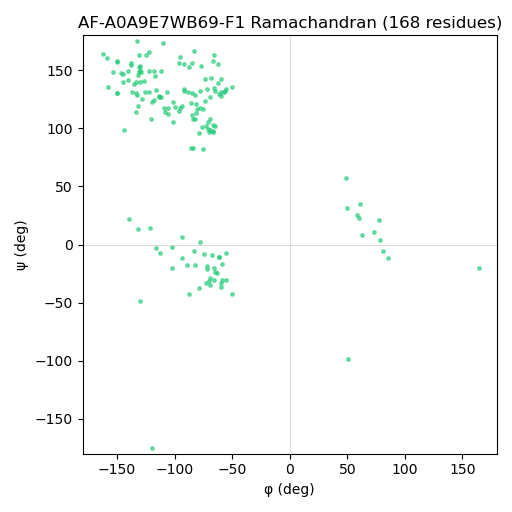? -6.149 -4.366 2.484 1.00 94.06 92 LEU A CA 1
ATOM 697 C C . LEU A 1 92 ? -5.290 -5.089 1.456 1.00 94.06 92 LEU A C 1
ATOM 699 O O . LEU A 1 92 ? -4.164 -5.485 1.753 1.00 94.06 92 LEU A O 1
ATOM 703 N N . TYR A 1 93 ? -5.855 -5.286 0.271 1.00 95.69 93 TYR A N 1
ATOM 704 C CA . TYR A 1 93 ? -5.162 -5.880 -0.857 1.00 95.69 93 TYR A CA 1
ATOM 705 C C . TYR A 1 93 ? -4.529 -4.785 -1.699 1.00 95.69 93 TYR A C 1
ATOM 707 O O . TYR A 1 93 ? -5.179 -3.792 -2.017 1.00 95.69 93 TYR A O 1
ATOM 715 N N . VAL A 1 94 ? -3.271 -4.981 -2.072 1.00 95.06 94 VAL A N 1
ATOM 716 C CA . VAL A 1 94 ? -2.529 -4.084 -2.955 1.00 95.06 94 VAL A CA 1
ATOM 717 C C . VAL A 1 94 ? -1.722 -4.882 -3.968 1.00 95.06 94 VAL A C 1
ATOM 719 O O . VAL A 1 94 ? -1.323 -6.017 -3.717 1.00 95.06 94 VAL A O 1
ATOM 722 N N . SER A 1 95 ? -1.454 -4.259 -5.102 1.00 93.75 95 SER A N 1
ATOM 723 C CA . SER A 1 95 ? -0.360 -4.609 -6.001 1.00 93.75 95 SER A CA 1
ATOM 724 C C . SER A 1 95 ? 0.301 -3.299 -6.401 1.00 93.75 95 SER A C 1
ATOM 726 O O . SER A 1 95 ? -0.380 -2.294 -6.593 1.00 93.75 95 SER A O 1
ATOM 728 N N . TYR A 1 96 ? 1.623 -3.275 -6.450 1.00 91.75 96 TYR A N 1
ATOM 729 C CA . TYR A 1 96 ? 2.386 -2.053 -6.680 1.00 91.75 96 TYR A CA 1
ATOM 730 C C . TYR A 1 96 ? 3.691 -2.368 -7.396 1.00 91.75 96 TYR A C 1
ATOM 732 O O . TYR A 1 96 ? 4.174 -3.501 -7.333 1.00 91.75 96 TYR A O 1
ATOM 740 N N . ASP A 1 97 ? 4.245 -1.366 -8.063 1.00 87.75 97 ASP A N 1
ATOM 741 C CA . ASP A 1 97 ? 5.604 -1.408 -8.593 1.00 87.75 97 ASP A CA 1
ATOM 742 C C . ASP A 1 97 ? 6.589 -0.734 -7.625 1.00 87.75 97 ASP A C 1
ATOM 744 O O . ASP A 1 97 ? 6.191 0.103 -6.814 1.00 87.75 97 ASP A O 1
ATOM 748 N N . ASP A 1 98 ? 7.866 -1.103 -7.720 1.00 86.62 98 ASP A N 1
ATOM 749 C CA . ASP A 1 98 ? 8.970 -0.595 -6.901 1.00 86.62 98 ASP A CA 1
ATOM 750 C C . ASP A 1 98 ? 8.701 -0.641 -5.383 1.00 86.62 98 ASP A C 1
ATOM 752 O O . ASP A 1 98 ? 8.868 -1.676 -4.727 1.00 86.62 98 ASP A O 1
ATOM 756 N N . THR A 1 99 ? 8.301 0.497 -4.808 1.00 90.75 99 THR A N 1
ATOM 757 C CA . THR A 1 99 ? 8.147 0.694 -3.370 1.00 90.75 99 THR A CA 1
ATOM 758 C C . THR A 1 99 ? 6.824 1.369 -3.043 1.00 90.75 99 THR A C 1
ATOM 760 O O . THR A 1 99 ? 6.382 2.300 -3.716 1.00 90.75 99 THR A O 1
ATOM 763 N N . LEU A 1 100 ? 6.199 0.902 -1.963 1.00 93.75 100 LEU A N 1
ATOM 764 C CA . LEU A 1 100 ? 4.934 1.402 -1.454 1.00 93.75 100 LEU A CA 1
ATOM 765 C C . LEU A 1 100 ? 5.020 1.630 0.052 1.00 93.75 100 LEU A C 1
ATOM 767 O O . LEU A 1 100 ? 5.323 0.725 0.829 1.00 93.75 100 LEU A O 1
ATOM 771 N N . MET A 1 101 ? 4.622 2.822 0.477 1.00 94.94 101 MET A N 1
ATOM 772 C CA . MET A 1 101 ? 4.427 3.157 1.878 1.00 94.94 101 MET A CA 1
ATOM 773 C C . MET A 1 101 ? 2.992 3.627 2.116 1.00 94.94 101 MET A C 1
ATOM 775 O O . MET A 1 101 ? 2.476 4.497 1.418 1.00 94.94 101 MET A O 1
ATOM 779 N N . ILE A 1 102 ? 2.344 3.066 3.134 1.00 94.06 102 ILE A N 1
ATOM 780 C CA . ILE A 1 102 ? 0.955 3.360 3.491 1.00 94.06 102 ILE A CA 1
ATOM 781 C C . ILE A 1 102 ? 0.946 4.087 4.824 1.00 94.06 102 ILE A C 1
ATOM 783 O O . ILE A 1 102 ? 1.519 3.618 5.811 1.00 94.06 102 ILE A O 1
ATOM 787 N N . LYS A 1 103 ? 0.282 5.239 4.855 1.00 93.50 103 LYS A N 1
ATOM 788 C CA . LYS A 1 103 ? 0.205 6.104 6.031 1.00 93.50 103 LYS A CA 1
ATOM 789 C C . LYS A 1 103 ? -1.220 6.497 6.362 1.00 93.50 103 LYS A C 1
ATOM 791 O O . LYS A 1 103 ? -2.025 6.756 5.470 1.00 93.50 103 LYS A O 1
ATOM 796 N N . SER A 1 104 ? -1.484 6.686 7.647 1.00 91.44 104 SER A N 1
ATOM 797 C CA . SER A 1 104 ? -2.684 7.370 8.127 1.00 91.44 104 SER A CA 1
ATOM 798 C C . SER A 1 104 ? -2.304 8.376 9.200 1.00 91.44 104 SER A C 1
ATOM 800 O O . SER A 1 104 ? -1.533 8.071 10.103 1.00 91.44 104 SER A O 1
ATOM 802 N N . LYS A 1 105 ? -2.790 9.616 9.070 1.00 89.62 105 LYS A N 1
ATOM 803 C CA . LYS A 1 105 ? -2.466 10.735 9.979 1.00 89.62 105 LYS A CA 1
ATOM 804 C C . LYS A 1 105 ? -0.966 10.949 10.255 1.00 89.62 105 LYS A C 1
ATOM 806 O O . LYS A 1 105 ? -0.583 11.426 11.317 1.00 89.62 105 LYS A O 1
ATOM 811 N N . GLY A 1 106 ? -0.118 10.633 9.281 1.00 87.94 106 GLY A N 1
ATOM 812 C CA . GLY A 1 106 ? 1.336 10.754 9.404 1.00 87.94 106 GLY A CA 1
ATOM 813 C C . GLY A 1 106 ? 2.027 9.547 10.042 1.00 87.94 106 GLY A C 1
ATOM 814 O O . GLY A 1 106 ? 3.244 9.449 9.917 1.00 87.94 106 GLY A O 1
ATOM 815 N N . GLU A 1 107 ? 1.279 8.612 10.632 1.00 92.31 107 GLU A N 1
ATOM 816 C CA . GLU A 1 107 ? 1.804 7.329 11.100 1.00 92.31 107 GLU A CA 1
ATOM 817 C C . GLU A 1 107 ? 1.993 6.382 9.913 1.00 92.31 107 GLU A C 1
ATOM 819 O O . GLU A 1 107 ? 1.095 6.228 9.077 1.00 92.31 107 GLU A O 1
ATOM 824 N N . THR A 1 108 ? 3.164 5.749 9.835 1.00 95.19 108 THR A N 1
ATOM 825 C CA . THR A 1 108 ? 3.433 4.692 8.854 1.00 95.19 108 THR A CA 1
ATOM 826 C C . THR A 1 108 ? 2.792 3.397 9.326 1.00 95.19 108 THR A C 1
ATOM 828 O O . THR A 1 108 ? 3.155 2.867 10.370 1.00 95.19 108 THR A O 1
ATOM 831 N N . ILE A 1 109 ? 1.844 2.895 8.538 1.00 94.94 109 ILE A N 1
ATOM 832 C CA . ILE A 1 109 ? 1.167 1.615 8.768 1.00 94.94 109 ILE A CA 1
ATOM 833 C C . ILE A 1 109 ? 1.962 0.485 8.117 1.00 94.94 109 ILE A C 1
ATOM 835 O O . ILE A 1 109 ? 2.129 -0.577 8.701 1.00 94.94 109 ILE A O 1
ATOM 839 N N . PHE A 1 110 ? 2.444 0.719 6.898 1.00 96.06 110 PHE A N 1
ATOM 840 C CA . PHE A 1 110 ? 3.173 -0.264 6.109 1.00 96.06 110 PHE A CA 1
ATOM 841 C C . PHE A 1 110 ? 4.260 0.431 5.296 1.00 96.06 110 PHE A C 1
ATOM 843 O O . PHE A 1 110 ? 4.027 1.507 4.745 1.00 96.06 110 PHE A O 1
ATOM 850 N N . ASN A 1 111 ? 5.425 -0.199 5.205 1.00 96.00 111 ASN A N 1
ATOM 851 C CA . ASN A 1 111 ? 6.479 0.150 4.267 1.00 96.00 111 ASN A CA 1
ATOM 852 C C . ASN A 1 111 ? 6.948 -1.139 3.588 1.00 96.00 111 ASN A C 1
ATOM 854 O O . ASN A 1 111 ? 7.415 -2.054 4.263 1.00 96.00 111 ASN A O 1
ATOM 858 N N . SER A 1 112 ? 6.819 -1.220 2.266 1.00 95.25 112 SER A N 1
ATOM 859 C CA . SER A 1 112 ? 7.183 -2.412 1.504 1.00 95.25 112 SER A CA 1
ATOM 860 C C . SER A 1 112 ? 8.645 -2.803 1.666 1.00 95.25 112 SER A C 1
ATOM 862 O O . SER A 1 112 ? 8.957 -3.985 1.596 1.00 95.25 112 SER A O 1
ATOM 864 N N . GLU A 1 113 ? 9.535 -1.834 1.893 1.00 93.50 113 GLU A N 1
ATOM 865 C CA . GLU A 1 113 ? 10.971 -2.084 2.055 1.00 93.50 113 GLU A CA 1
ATOM 866 C C . GLU A 1 113 ? 11.304 -2.895 3.317 1.00 93.50 113 GLU A C 1
ATOM 868 O O . GLU A 1 113 ? 12.349 -3.544 3.377 1.00 93.50 113 GLU A O 1
ATOM 873 N N . ASP A 1 114 ? 10.402 -2.925 4.303 1.00 95.88 114 ASP A N 1
ATOM 874 C CA . ASP A 1 114 ? 10.557 -3.750 5.506 1.00 95.88 114 ASP A CA 1
ATOM 875 C C . ASP A 1 114 ? 10.291 -5.245 5.226 1.00 95.88 114 ASP A C 1
ATOM 877 O O . ASP A 1 114 ? 10.543 -6.103 6.079 1.00 95.88 114 ASP A O 1
ATOM 881 N N . TYR A 1 115 ? 9.809 -5.582 4.023 1.00 94.62 115 TYR A N 1
ATOM 882 C CA . TYR A 1 115 ? 9.391 -6.923 3.628 1.00 94.62 115 TYR A CA 1
ATOM 883 C C . TYR A 1 115 ? 10.085 -7.383 2.341 1.00 94.62 115 TYR A C 1
ATOM 885 O O . TYR A 1 115 ? 10.243 -6.651 1.371 1.00 94.62 115 TYR A O 1
ATOM 893 N N . SER A 1 116 ? 10.470 -8.659 2.286 1.00 91.94 116 SER A N 1
ATOM 894 C CA . SER A 1 116 ? 11.016 -9.263 1.062 1.00 91.94 116 SER A CA 1
ATOM 895 C C . SER A 1 116 ? 9.891 -9.769 0.158 1.00 91.94 116 SER A C 1
ATOM 897 O O . SER A 1 116 ? 9.550 -10.952 0.187 1.00 91.94 116 SER A O 1
ATOM 899 N N . ILE A 1 117 ? 9.309 -8.870 -0.636 1.00 92.75 117 ILE A N 1
ATOM 900 C CA . ILE A 1 117 ? 8.212 -9.176 -1.561 1.00 92.75 117 ILE A CA 1
ATOM 901 C C . ILE A 1 117 ? 8.761 -9.199 -2.988 1.00 92.75 117 ILE A C 1
ATOM 903 O O . ILE A 1 117 ? 9.181 -8.180 -3.525 1.00 92.75 117 ILE A O 1
ATOM 907 N N . ALA A 1 118 ? 8.783 -10.377 -3.609 1.00 91.25 118 ALA A N 1
ATOM 908 C CA . ALA A 1 118 ? 9.275 -10.527 -4.975 1.00 91.25 118 ALA A CA 1
ATOM 909 C C . ALA A 1 118 ? 8.171 -10.211 -5.991 1.00 91.25 118 ALA A C 1
ATOM 911 O O . ALA A 1 118 ? 7.089 -10.787 -5.905 1.00 91.25 118 ALA A O 1
ATOM 912 N N . ALA A 1 119 ? 8.469 -9.357 -6.972 1.00 89.94 119 ALA A N 1
ATOM 913 C CA . ALA A 1 119 ? 7.551 -8.986 -8.052 1.00 89.94 119 ALA A CA 1
ATOM 914 C C . ALA A 1 119 ? 6.144 -8.579 -7.554 1.00 89.94 119 ALA A C 1
ATOM 916 O O . ALA A 1 119 ? 5.153 -9.220 -7.928 1.00 89.94 119 ALA A O 1
ATOM 917 N N . PRO A 1 120 ? 6.038 -7.561 -6.674 1.00 92.56 120 PRO A N 1
ATOM 918 C CA . PRO A 1 120 ? 4.768 -7.157 -6.068 1.00 92.56 120 PRO A CA 1
ATOM 919 C C . PRO A 1 120 ? 3.683 -6.822 -7.097 1.00 92.56 120 PRO A C 1
ATOM 921 O O . PRO A 1 120 ? 2.520 -7.128 -6.863 1.00 92.56 120 PRO A O 1
ATOM 924 N N . TRP A 1 121 ? 4.065 -6.321 -8.273 1.00 90.75 121 TRP A N 1
ATOM 925 C CA . TRP A 1 121 ? 3.156 -5.972 -9.365 1.00 90.75 121 TRP A CA 1
ATOM 926 C C . TRP A 1 121 ? 2.444 -7.173 -10.020 1.00 90.75 121 TRP A C 1
ATOM 928 O O . TRP A 1 121 ? 1.562 -6.984 -10.855 1.00 90.75 121 TRP A O 1
ATOM 938 N N . THR A 1 122 ? 2.829 -8.413 -9.688 1.00 91.06 122 THR A N 1
ATOM 939 C CA . THR A 1 122 ? 2.284 -9.655 -10.281 1.00 91.06 122 THR A CA 1
ATOM 940 C C . THR A 1 122 ? 1.276 -10.382 -9.392 1.00 91.06 122 THR A C 1
ATOM 942 O O . THR A 1 122 ? 0.749 -11.425 -9.783 1.00 91.06 122 THR A O 1
ATOM 945 N N . GLN A 1 123 ? 1.017 -9.879 -8.184 1.00 92.94 123 GLN A N 1
ATOM 946 C CA . GLN A 1 123 ? 0.257 -10.598 -7.165 1.00 92.94 123 GLN A CA 1
ATOM 947 C C . GLN A 1 123 ? -0.578 -9.655 -6.298 1.00 92.94 123 GLN A C 1
ATOM 949 O O . GLN A 1 123 ? -0.170 -8.541 -5.998 1.00 92.94 123 GLN A O 1
ATOM 954 N N . ALA A 1 124 ? -1.737 -10.131 -5.841 1.00 94.38 124 ALA A N 1
ATOM 955 C CA . ALA A 1 124 ? -2.533 -9.421 -4.849 1.00 94.38 124 ALA A CA 1
ATOM 956 C C . ALA A 1 124 ? -1.969 -9.706 -3.450 1.00 94.38 124 ALA A C 1
ATOM 958 O O . ALA A 1 124 ? -2.039 -10.835 -2.958 1.00 94.38 124 ALA A O 1
ATOM 959 N N . ILE A 1 125 ? -1.420 -8.681 -2.807 1.00 96.38 125 ILE A N 1
ATOM 960 C CA . ILE A 1 125 ? -0.776 -8.763 -1.496 1.00 96.38 125 ILE A CA 1
ATOM 961 C C . ILE A 1 125 ? -1.741 -8.239 -0.445 1.00 96.38 125 ILE A C 1
ATOM 963 O O . ILE A 1 125 ? -2.150 -7.085 -0.509 1.00 96.38 125 ILE A O 1
ATOM 967 N N . ASN A 1 126 ? -2.072 -9.056 0.552 1.00 96.00 126 ASN A N 1
ATOM 968 C CA . ASN A 1 126 ? -2.803 -8.575 1.718 1.00 96.00 126 ASN A CA 1
ATOM 969 C C . ASN A 1 126 ? -1.823 -7.985 2.739 1.00 96.00 126 ASN A C 1
ATOM 971 O O . ASN A 1 126 ? -1.055 -8.715 3.366 1.00 96.00 126 ASN A O 1
ATOM 975 N N . VAL A 1 127 ? -1.869 -6.671 2.941 1.00 96.00 127 VAL A N 1
ATOM 976 C CA . VAL A 1 127 ? -0.989 -5.959 3.880 1.00 96.00 127 VAL A CA 1
ATOM 977 C C . VAL A 1 127 ? -1.160 -6.482 5.308 1.00 96.00 127 VAL A C 1
ATOM 979 O O . VAL A 1 127 ? -0.180 -6.628 6.033 1.00 96.00 127 VAL A O 1
ATOM 982 N N . LEU A 1 128 ? -2.383 -6.837 5.711 1.00 95.19 128 LEU A N 1
ATOM 983 C CA . LEU A 1 128 ? -2.648 -7.329 7.067 1.00 95.19 128 LEU A CA 1
ATOM 984 C C . LEU A 1 128 ? -1.963 -8.672 7.347 1.00 95.19 128 LEU A C 1
ATOM 986 O O . LEU A 1 128 ? -1.569 -8.916 8.485 1.00 95.19 128 LEU A O 1
ATOM 990 N N . ASP A 1 129 ? -1.771 -9.516 6.330 1.00 94.94 129 ASP A N 1
ATOM 991 C CA . ASP A 1 129 ? -1.065 -10.793 6.498 1.00 94.94 129 ASP A CA 1
ATOM 992 C C . ASP A 1 129 ? 0.434 -10.573 6.764 1.00 94.94 129 ASP A C 1
ATOM 994 O O . ASP A 1 129 ? 1.063 -11.368 7.462 1.00 94.94 129 ASP A O 1
ATOM 998 N N . LEU A 1 130 ? 0.999 -9.473 6.252 1.00 94.81 130 LEU A N 1
ATOM 999 C CA . LEU A 1 130 ? 2.384 -9.066 6.502 1.00 94.81 130 LEU A CA 1
ATOM 1000 C C . LEU A 1 130 ? 2.554 -8.398 7.873 1.00 94.81 130 LEU A C 1
ATOM 1002 O O . LEU A 1 130 ? 3.564 -8.617 8.543 1.00 94.81 130 LEU A O 1
ATOM 1006 N N . LEU A 1 131 ? 1.570 -7.599 8.297 1.00 94.19 131 LEU A N 1
ATOM 1007 C CA . LEU A 1 131 ? 1.557 -6.952 9.614 1.00 94.19 131 LEU A CA 1
ATOM 1008 C C . LEU A 1 131 ? 1.267 -7.945 10.749 1.00 94.19 131 LEU A C 1
ATOM 1010 O O . LEU A 1 131 ? 1.780 -7.796 11.855 1.00 94.19 131 LEU A O 1
ATOM 1014 N N . GLY A 1 132 ? 0.444 -8.963 10.486 1.00 92.25 132 GLY A N 1
ATOM 1015 C CA . GLY A 1 132 ? -0.040 -9.913 11.489 1.00 92.25 132 GLY A CA 1
ATOM 1016 C C . GLY A 1 132 ? -1.181 -9.377 12.362 1.00 92.25 132 GLY A C 1
ATOM 1017 O O . GLY A 1 132 ? -1.624 -10.075 13.275 1.00 92.25 132 GLY A O 1
ATOM 1018 N N . GLU A 1 133 ? -1.675 -8.166 12.091 1.00 89.56 133 GLU A N 1
ATOM 1019 C CA . GLU A 1 133 ? -2.768 -7.533 12.827 1.00 89.56 133 GLU A CA 1
ATOM 1020 C C . GLU A 1 133 ? -3.605 -6.584 11.956 1.00 89.56 133 GLU A C 1
ATOM 1022 O O . GLU A 1 133 ? -3.159 -6.078 10.927 1.00 89.56 133 GLU A O 1
ATOM 1027 N N . SER A 1 134 ? -4.847 -6.346 12.386 1.00 88.81 134 SER A N 1
ATOM 1028 C CA . SER A 1 134 ? -5.699 -5.279 11.851 1.00 88.81 134 SER A CA 1
ATOM 1029 C C . SER A 1 134 ? -5.273 -3.923 12.404 1.00 88.81 134 SER A C 1
ATOM 1031 O O . SER A 1 134 ? -4.839 -3.840 13.553 1.00 88.81 134 SER A O 1
ATOM 1033 N N . PHE A 1 135 ? -5.539 -2.849 11.666 1.00 90.12 135 PHE A N 1
ATOM 1034 C CA . PHE A 1 135 ? -5.298 -1.484 12.128 1.00 90.12 135 PHE A CA 1
ATOM 1035 C C . PHE A 1 135 ? -6.565 -0.623 12.043 1.00 90.12 135 PHE A C 1
ATOM 1037 O O . PHE A 1 135 ? -7.543 -0.970 11.374 1.00 90.12 135 PHE A O 1
ATOM 1044 N N . ILE A 1 136 ? -6.543 0.508 12.749 1.00 89.94 136 ILE A N 1
ATOM 1045 C CA . ILE A 1 136 ? -7.642 1.475 12.789 1.00 89.94 136 ILE A CA 1
ATOM 1046 C C . ILE A 1 136 ? -7.259 2.705 11.971 1.00 89.94 136 ILE A C 1
ATOM 1048 O O . ILE A 1 136 ? -6.197 3.292 12.175 1.00 89.94 136 ILE A O 1
ATOM 1052 N N . VAL A 1 137 ? -8.160 3.130 11.091 1.00 89.12 137 VAL A N 1
ATOM 1053 C CA . VAL A 1 137 ? -8.163 4.478 10.523 1.00 89.12 137 VAL A CA 1
ATOM 1054 C C . VAL A 1 137 ? -9.118 5.312 11.367 1.00 89.12 137 VAL A C 1
ATOM 1056 O O . VAL A 1 137 ? -10.298 4.989 11.468 1.00 89.12 137 VAL A O 1
ATOM 1059 N N . ALA A 1 138 ? -8.601 6.350 12.024 1.00 87.94 138 ALA A N 1
ATOM 1060 C CA . ALA A 1 138 ? -9.428 7.244 12.834 1.00 87.94 138 ALA A CA 1
ATOM 1061 C C . ALA A 1 138 ? -10.477 7.968 11.971 1.00 87.94 138 ALA A C 1
ATOM 1063 O O . ALA A 1 138 ? -10.240 8.172 10.784 1.00 87.94 138 ALA A O 1
ATOM 1064 N N . GLY A 1 139 ? -11.592 8.399 12.564 1.00 81.25 139 GLY A N 1
ATOM 1065 C CA . GLY A 1 139 ? -12.749 8.947 11.832 1.00 81.25 139 GLY A CA 1
ATOM 1066 C C . GLY A 1 139 ? -12.560 10.214 10.986 1.00 81.25 139 GLY A C 1
ATOM 1067 O O . GLY A 1 139 ? -13.438 10.569 10.214 1.00 81.25 139 GLY A O 1
ATOM 1068 N N . ASP A 1 140 ? -11.429 10.888 11.116 1.00 83.75 140 ASP A N 1
ATOM 1069 C CA . ASP A 1 140 ? -10.949 12.039 10.331 1.00 83.75 140 ASP A CA 1
ATOM 1070 C C . ASP A 1 140 ? -9.595 11.728 9.656 1.00 83.75 140 ASP A C 1
ATOM 1072 O O . ASP A 1 140 ? -8.817 12.608 9.284 1.00 83.75 140 ASP A O 1
ATOM 1076 N N . GLY A 1 141 ? -9.238 10.447 9.625 1.00 84.50 141 GLY A N 1
ATOM 1077 C CA . GLY A 1 141 ? -8.067 9.905 8.969 1.00 84.50 141 GLY A CA 1
ATOM 1078 C C . GLY A 1 141 ? -8.407 9.398 7.575 1.00 84.50 141 GLY A C 1
ATOM 1079 O O . GLY A 1 141 ? -9.550 9.108 7.242 1.00 84.50 141 GLY A O 1
ATOM 1080 N N . ARG A 1 142 ? -7.364 9.253 6.768 1.00 86.88 142 ARG A N 1
ATOM 1081 C CA . ARG A 1 142 ? -7.424 8.673 5.430 1.00 86.88 142 ARG A CA 1
ATOM 1082 C C . ARG A 1 142 ? -6.241 7.750 5.226 1.00 86.88 142 ARG A C 1
ATOM 1084 O O . ARG A 1 142 ? -5.206 7.931 5.879 1.00 86.88 142 ARG A O 1
ATOM 1091 N N . LEU A 1 143 ? -6.376 6.802 4.312 1.00 89.56 143 LEU A N 1
ATOM 1092 C CA . LEU A 1 143 ? -5.237 6.026 3.845 1.00 89.56 143 LEU A CA 1
ATOM 1093 C C . LEU A 1 143 ? -4.508 6.833 2.778 1.00 89.56 143 LEU A C 1
ATOM 1095 O O . LEU A 1 143 ? -5.130 7.339 1.855 1.00 89.56 143 LEU A O 1
ATOM 1099 N N . ASN A 1 144 ? -3.199 6.990 2.935 1.00 89.94 144 ASN A N 1
ATOM 1100 C CA . ASN A 1 144 ? -2.339 7.655 1.965 1.00 89.94 144 ASN A CA 1
ATOM 1101 C C . ASN A 1 144 ? -1.332 6.625 1.466 1.00 89.94 144 ASN A C 1
ATOM 1103 O O . ASN A 1 144 ? -0.593 6.062 2.275 1.00 89.94 144 ASN A O 1
ATOM 1107 N N . PHE A 1 145 ? -1.281 6.428 0.159 1.00 91.50 145 PHE A N 1
ATOM 1108 C CA . PHE A 1 145 ? -0.385 5.513 -0.529 1.00 91.50 145 PHE A CA 1
ATOM 1109 C C . PHE A 1 145 ? 0.693 6.341 -1.212 1.00 91.50 145 PHE A C 1
ATOM 1111 O O . PHE A 1 145 ? 0.398 7.205 -2.034 1.00 91.50 145 PHE A O 1
ATOM 1118 N N . TRP A 1 146 ? 1.933 6.125 -0.798 1.00 90.62 146 TRP A N 1
ATOM 1119 C CA . TRP A 1 146 ? 3.119 6.804 -1.296 1.00 90.62 146 TRP A CA 1
ATOM 1120 C C . TRP A 1 146 ? 3.894 5.797 -2.119 1.00 90.62 146 TRP A C 1
ATOM 1122 O O . TRP A 1 146 ? 4.361 4.800 -1.567 1.00 90.62 146 TRP A O 1
ATOM 1132 N N . VAL A 1 147 ? 3.989 6.048 -3.415 1.00 88.62 147 VAL A N 1
ATOM 1133 C CA . VAL A 1 147 ? 4.677 5.165 -4.349 1.00 88.62 147 VAL A CA 1
ATOM 1134 C C . VAL A 1 147 ? 5.900 5.897 -4.862 1.00 88.62 147 VAL A C 1
ATOM 1136 O O . VAL A 1 147 ? 5.786 7.038 -5.320 1.00 88.62 147 VAL A O 1
ATOM 1139 N N . THR A 1 148 ? 7.055 5.247 -4.772 1.00 87.12 148 THR A N 1
ATOM 1140 C CA . THR A 1 148 ? 8.319 5.799 -5.258 1.00 87.12 148 THR A CA 1
ATOM 1141 C C . THR A 1 148 ? 8.883 4.885 -6.329 1.00 87.12 148 THR A C 1
ATOM 1143 O O . THR A 1 148 ? 9.134 3.709 -6.065 1.00 87.12 148 THR A O 1
ATOM 1146 N N . ASN A 1 149 ? 9.115 5.446 -7.514 1.00 82.31 149 ASN A N 1
ATOM 1147 C CA . ASN A 1 149 ? 9.843 4.772 -8.578 1.00 82.31 149 ASN A CA 1
ATOM 1148 C C . ASN A 1 149 ? 11.328 4.726 -8.227 1.00 82.31 149 ASN A C 1
ATOM 1150 O O . ASN A 1 149 ? 11.919 5.781 -8.002 1.00 82.31 149 ASN A O 1
ATOM 1154 N N . SER A 1 150 ? 11.929 3.541 -8.191 1.00 77.31 150 SER A N 1
ATOM 1155 C CA . SER A 1 150 ? 13.327 3.363 -7.778 1.00 77.31 150 SER A CA 1
ATOM 1156 C C . SER A 1 150 ? 14.268 2.915 -8.894 1.00 77.31 150 SER A C 1
ATOM 1158 O O . SER A 1 150 ? 15.482 2.862 -8.693 1.00 77.31 150 SER A O 1
ATOM 1160 N N . GLU A 1 151 ? 13.733 2.584 -10.073 1.00 68.62 151 GLU A N 1
ATOM 1161 C CA . GLU A 1 151 ? 14.528 2.005 -11.160 1.00 68.62 151 GLU A CA 1
ATOM 1162 C C . GLU A 1 151 ? 14.320 2.677 -12.529 1.00 68.62 151 GLU A C 1
ATOM 1164 O O . GLU A 1 151 ? 14.827 2.196 -13.543 1.00 68.62 151 GLU A O 1
ATOM 1169 N N . ASN A 1 152 ? 13.678 3.851 -12.582 1.00 66.12 152 ASN A N 1
ATOM 1170 C CA . ASN A 1 152 ? 13.455 4.611 -13.822 1.00 66.12 152 ASN A CA 1
ATOM 1171 C C . ASN A 1 152 ? 12.620 3.825 -14.858 1.00 66.12 152 ASN A C 1
ATOM 1173 O O . ASN A 1 152 ? 12.858 3.933 -16.069 1.00 66.12 152 ASN A O 1
ATOM 1177 N N . PHE A 1 153 ? 11.668 3.028 -14.367 1.00 69.56 153 PHE A N 1
ATOM 1178 C CA . PHE A 1 153 ? 10.728 2.236 -15.161 1.00 69.56 153 PHE A CA 1
ATOM 1179 C C . PHE A 1 153 ? 9.276 2.634 -14.878 1.00 69.56 153 PHE A C 1
ATOM 1181 O O . PHE A 1 153 ? 9.007 3.597 -14.169 1.00 69.56 153 PHE A O 1
ATOM 1188 N N . ALA A 1 154 ? 8.327 1.915 -15.472 1.00 70.50 154 ALA A N 1
ATOM 1189 C CA . ALA A 1 154 ? 6.919 2.028 -15.124 1.00 70.50 154 ALA A CA 1
ATOM 1190 C C . ALA A 1 154 ? 6.723 1.913 -13.609 1.00 70.50 154 ALA A C 1
ATOM 1192 O O . ALA A 1 154 ? 7.304 1.026 -12.996 1.00 70.50 154 ALA A O 1
ATOM 1193 N N . THR A 1 155 ? 5.897 2.776 -13.020 1.00 80.69 155 THR A N 1
ATOM 1194 C CA . THR A 1 155 ? 5.470 2.608 -11.631 1.00 80.69 155 THR A CA 1
ATOM 1195 C C . THR A 1 155 ? 3.962 2.751 -11.523 1.00 80.69 155 THR A C 1
ATOM 1197 O O . THR A 1 155 ? 3.333 3.481 -12.295 1.00 80.69 155 THR A O 1
ATOM 1200 N N . GLY A 1 156 ? 3.375 2.027 -10.580 1.00 85.44 156 GLY A N 1
ATOM 1201 C CA . GLY A 1 156 ? 1.938 1.967 -10.412 1.00 85.44 156 GLY A CA 1
ATOM 1202 C C . GLY A 1 156 ? 1.554 1.449 -9.037 1.00 85.44 156 GLY A C 1
ATOM 1203 O O . GLY A 1 156 ? 2.336 0.784 -8.355 1.00 85.44 156 GLY A O 1
ATOM 1204 N N . VAL A 1 157 ? 0.299 1.674 -8.665 1.00 89.94 157 VAL A N 1
ATOM 1205 C CA . VAL A 1 157 ? -0.351 0.957 -7.570 1.00 89.94 157 VAL A CA 1
ATOM 1206 C C . VAL A 1 157 ? -1.821 0.729 -7.885 1.00 89.94 157 VAL A C 1
ATOM 1208 O O . VAL A 1 157 ? -2.479 1.548 -8.518 1.00 89.94 157 VAL A O 1
ATOM 1211 N N . ILE A 1 158 ? -2.338 -0.391 -7.412 1.00 90.19 158 ILE A N 1
ATOM 1212 C CA . ILE A 1 158 ? -3.752 -0.734 -7.365 1.00 90.19 158 ILE A CA 1
ATOM 1213 C C . ILE A 1 158 ? -4.040 -1.235 -5.954 1.00 90.19 158 ILE A C 1
ATOM 1215 O O . ILE A 1 158 ? -3.196 -1.878 -5.318 1.00 90.19 158 ILE A O 1
ATOM 1219 N N . GLY A 1 159 ? -5.233 -0.964 -5.448 1.00 90.69 159 GLY A N 1
ATOM 1220 C CA . GLY A 1 159 ? -5.611 -1.462 -4.142 1.00 90.69 159 GLY A CA 1
ATOM 1221 C C . GLY A 1 159 ? -7.105 -1.522 -3.935 1.00 90.69 159 GLY A C 1
ATOM 1222 O O . GLY A 1 159 ? -7.893 -0.921 -4.665 1.00 90.69 159 GLY A O 1
ATOM 1223 N N . ASN A 1 160 ? -7.466 -2.327 -2.947 1.00 90.31 160 ASN A N 1
ATOM 1224 C CA . ASN A 1 160 ? -8.829 -2.557 -2.524 1.00 90.31 160 ASN A CA 1
ATOM 1225 C C . ASN A 1 160 ? -8.836 -2.871 -1.026 1.00 90.31 160 ASN A C 1
ATOM 1227 O O . ASN A 1 160 ? -8.061 -3.712 -0.554 1.00 90.31 160 ASN A O 1
ATOM 1231 N N . PHE A 1 161 ? -9.690 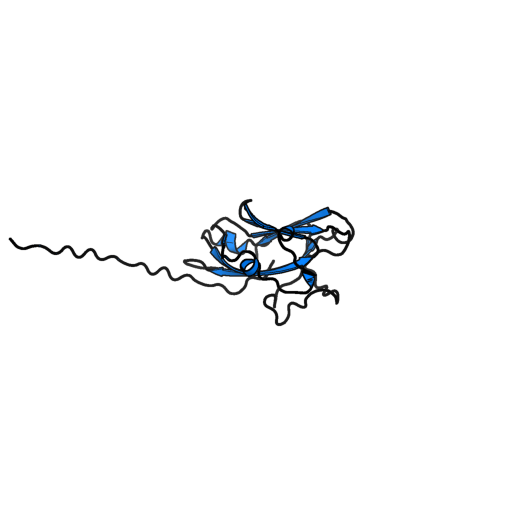-2.204 -0.258 1.00 89.19 161 PHE A N 1
ATOM 1232 C CA . PHE A 1 161 ? -9.753 -2.380 1.191 1.00 89.19 161 PHE A CA 1
ATOM 1233 C C . PHE A 1 161 ? -11.177 -2.596 1.681 1.00 89.19 161 PHE A C 1
ATOM 1235 O O . PHE A 1 161 ? -12.134 -2.128 1.082 1.00 89.19 161 PHE A O 1
ATOM 1242 N N . GLN A 1 162 ? -11.321 -3.300 2.804 1.00 89.81 162 GLN A N 1
ATOM 1243 C CA . GLN A 1 162 ? -12.629 -3.557 3.401 1.00 89.81 162 GLN A CA 1
ATOM 1244 C C . GLN A 1 162 ? -12.700 -2.989 4.824 1.00 89.81 162 GLN A C 1
ATOM 1246 O O . GLN A 1 162 ? -12.081 -3.552 5.745 1.00 89.81 162 GLN A O 1
ATOM 1251 N N . PRO A 1 163 ? -13.452 -1.894 5.035 1.00 87.94 163 PRO A N 1
ATOM 1252 C CA . PRO A 1 163 ? -13.629 -1.316 6.355 1.00 87.94 163 PRO A CA 1
ATOM 1253 C C . PRO A 1 163 ? -14.800 -1.932 7.134 1.00 87.94 163 PRO A C 1
ATOM 1255 O O . PRO A 1 163 ? -15.798 -2.402 6.584 1.00 87.94 163 PRO A O 1
ATOM 1258 N N . SER A 1 164 ? -14.667 -1.881 8.458 1.00 87.69 164 SER A N 1
ATOM 1259 C CA . SER A 1 164 ? -15.692 -2.220 9.442 1.00 87.69 164 SER A CA 1
ATOM 1260 C C . SER A 1 164 ? -15.843 -1.079 10.448 1.00 87.69 164 SER A C 1
ATOM 1262 O O . SER A 1 164 ? -14.877 -0.704 11.112 1.00 87.69 164 SER A O 1
ATOM 1264 N N . CYS A 1 165 ? -17.061 -0.567 10.615 1.00 82.56 165 CYS A N 1
ATOM 1265 C CA . CYS A 1 165 ? -17.358 0.647 11.379 1.00 82.56 165 CYS A CA 1
ATOM 1266 C C . CYS A 1 165 ? -18.493 0.368 12.377 1.00 82.56 165 CYS A C 1
ATOM 1268 O O . CYS A 1 165 ? -19.373 -0.438 12.086 1.00 82.56 165 CYS A O 1
ATOM 1270 N N . PRO A 1 166 ? -18.555 1.033 13.541 1.00 76.31 166 PRO A N 1
ATOM 1271 C CA . PRO A 1 166 ? -19.601 0.791 14.540 1.00 76.31 166 PRO A CA 1
ATOM 1272 C C . PRO A 1 166 ? -21.039 1.108 14.095 1.00 76.31 166 PRO A C 1
ATOM 1274 O O . PRO A 1 166 ? -21.975 0.571 14.682 1.00 76.31 166 PRO A O 1
ATOM 1277 N N . PHE A 1 167 ? -21.227 2.002 13.117 1.00 67.31 167 PHE A N 1
ATOM 1278 C CA . PHE A 1 167 ? -22.554 2.498 12.722 1.00 67.31 167 PHE A CA 1
ATOM 1279 C C . PHE A 1 167 ? -22.812 2.428 11.216 1.00 67.31 167 PHE A C 1
ATOM 1281 O O . PHE A 1 167 ? -23.876 1.962 10.809 1.00 67.31 167 PHE A O 1
ATOM 1288 N N . TYR A 1 168 ? -21.873 2.909 10.400 1.00 67.75 168 TYR A N 1
ATOM 1289 C CA . TYR A 1 168 ? -21.967 2.892 8.944 1.00 67.75 168 TYR A CA 1
ATOM 1290 C C . TYR A 1 168 ? -20.564 2.993 8.345 1.00 67.75 168 TYR A C 1
ATOM 1292 O O . TYR A 1 168 ? -19.772 3.814 8.803 1.00 67.75 168 TYR A O 1
ATOM 1300 N N . CYS A 1 169 ? -20.282 2.175 7.337 1.00 69.25 169 CYS A N 1
ATOM 1301 C CA . CYS A 1 169 ? -19.158 2.367 6.427 1.00 69.25 169 CYS A CA 1
ATOM 1302 C C . CYS A 1 169 ? -19.719 2.718 5.044 1.00 69.25 169 CYS A C 1
ATOM 1304 O O . CYS A 1 169 ? -20.824 2.276 4.712 1.00 69.25 169 CYS A O 1
ATOM 1306 N N . VAL A 1 170 ? -18.971 3.508 4.276 1.00 62.03 170 VAL A N 1
ATOM 1307 C CA . VAL A 1 170 ? -19.205 3.727 2.839 1.00 62.03 170 VAL A CA 1
ATOM 1308 C C . VAL A 1 170 ? -18.839 2.489 2.038 1.00 62.03 170 VAL A C 1
ATOM 1310 O O . VAL A 1 170 ? -17.854 1.827 2.431 1.00 62.03 170 VAL A O 1
#

Sequence (170 aa):
MRVLNLMLGAALLSMTASMAHAVPFMSSLGDECVGCELSDQTVDTYIDPAGTPLDGAAWIQDFDSWWVDNAEYRIWEEDLNMTGTDAIITSLYVSYDDTLMIKSKGETIFNSEDYSIAAPWTQAINVLDLLGESFIVAGDGRLNFWVTNSENFATGVIGNFQPSCPFYCV

Solvent-accessible surface area (backbone atoms only — not comparable to full-atom values): 9584 Å² total; per-residue (Å²): 136,85,85,80,81,81,78,79,77,79,77,77,80,78,75,62,65,29,72,31,65,72,46,31,58,74,72,61,96,64,43,51,58,71,68,53,45,80,41,90,74,71,51,96,75,45,51,71,33,74,93,45,90,37,48,92,35,53,38,36,28,48,78,70,32,44,70,30,63,69,36,69,44,50,41,36,45,34,67,52,31,74,59,66,42,54,28,37,40,78,44,39,35,34,29,34,33,86,34,48,34,34,29,43,85,85,44,77,78,44,53,46,85,85,48,95,69,79,67,41,34,55,43,84,40,50,52,38,76,76,69,74,50,75,54,72,42,49,15,83,20,39,51,33,42,38,38,36,24,74,77,39,38,78,44,38,38,31,35,21,32,26,42,34,12,62,80,64,52,109

Mean predicted aligned error: 8.87 Å